Protein AF-A0A353Y6I5-F1 (afdb_monomer_lite)

Secondary structure (DSSP, 8-state):
-PPP-HHHHHHHHHHHTTS---TT-EE--PPPSS-GGGS-HHHHHHHHH-SEEEES-HHHHHHHHHHHT----GGGEEE--TTTHHHHHHHHHHHHHTT--EE-

pLDDT: mean 94.0, std 7.86, range [47.88, 98.5]

Radius of gyration: 13.78 Å; chains: 1; bounding box: 33×27×36 Å

Structure (mmCIF, N/CA/C/O backbone):
data_AF-A0A353Y6I5-F1
#
_entry.id   AF-A0A353Y6I5-F1
#
loop_
_atom_site.group_PDB
_atom_site.id
_atom_site.type_symbol
_atom_site.label_atom_id
_atom_site.label_alt_id
_atom_site.label_comp_id
_atom_site.label_asym_id
_atom_site.label_entity_id
_atom_site.label_seq_id
_atom_site.pdbx_PDB_ins_code
_atom_site.Cartn_x
_atom_site.Cartn_y
_atom_site.Cartn_z
_atom_site.occupancy
_atom_site.B_iso_or_equiv
_atom_site.auth_seq_id
_atom_site.auth_comp_id
_atom_site.auth_asym_id
_atom_site.auth_atom_id
_atom_site.pdbx_PDB_model_num
ATOM 1 N N . MET A 1 1 ? 16.138 13.515 -16.582 1.00 47.88 1 MET A N 1
ATOM 2 C CA . MET A 1 1 ? 15.320 12.495 -17.272 1.00 47.88 1 MET A CA 1
ATOM 3 C C . MET A 1 1 ? 14.402 11.893 -16.223 1.00 47.88 1 MET A C 1
ATOM 5 O O . MET A 1 1 ? 14.922 11.247 -15.325 1.00 47.88 1 MET A O 1
ATOM 9 N N . ASN A 1 2 ? 13.093 12.158 -16.258 1.00 57.12 2 ASN A N 1
ATOM 10 C CA . ASN A 1 2 ? 12.168 11.391 -15.417 1.00 57.12 2 ASN A CA 1
ATOM 11 C C . ASN A 1 2 ? 12.052 9.998 -16.033 1.00 57.12 2 ASN A C 1
ATOM 13 O O . ASN A 1 2 ? 11.678 9.880 -17.199 1.00 57.12 2 ASN A O 1
ATOM 17 N N . ALA A 1 3 ? 12.422 8.963 -15.281 1.00 67.06 3 ALA A N 1
ATOM 18 C CA . ALA A 1 3 ? 12.146 7.594 -15.687 1.00 67.06 3 ALA A CA 1
ATOM 19 C C . ALA A 1 3 ? 10.622 7.411 -15.756 1.00 67.06 3 ALA A C 1
ATOM 21 O O . ALA A 1 3 ? 9.912 7.757 -14.814 1.00 67.06 3 ALA A O 1
ATOM 22 N N . SER A 1 4 ? 10.120 6.914 -16.886 1.00 85.88 4 SER A N 1
ATOM 23 C CA . SER A 1 4 ? 8.712 6.541 -17.012 1.00 85.88 4 SER A CA 1
ATOM 24 C C . SER A 1 4 ? 8.523 5.138 -16.449 1.00 85.88 4 SER A C 1
ATOM 26 O O . SER A 1 4 ? 9.132 4.191 -16.944 1.00 85.88 4 SER A O 1
ATOM 28 N N . TYR A 1 5 ? 7.661 4.997 -15.443 1.00 93.19 5 TYR A N 1
ATOM 29 C CA . TYR A 1 5 ? 7.290 3.699 -14.873 1.00 93.19 5 TYR A CA 1
ATOM 30 C C . TYR A 1 5 ? 6.094 3.050 -15.582 1.00 93.19 5 TYR A C 1
ATOM 32 O O . TYR A 1 5 ? 5.624 2.008 -15.140 1.00 93.19 5 TYR A O 1
ATOM 40 N N . ALA A 1 6 ? 5.625 3.596 -16.711 1.00 93.00 6 ALA A N 1
ATOM 41 C CA . ALA A 1 6 ? 4.464 3.069 -17.434 1.00 93.00 6 ALA A CA 1
ATOM 42 C C . ALA A 1 6 ? 4.592 1.570 -17.772 1.00 93.00 6 ALA A C 1
ATOM 44 O O . ALA A 1 6 ? 3.673 0.798 -17.504 1.00 93.00 6 ALA A O 1
ATOM 45 N N . SER A 1 7 ? 5.752 1.130 -18.276 1.00 95.25 7 SER A N 1
ATOM 46 C CA . SER A 1 7 ? 5.997 -0.293 -18.558 1.00 95.25 7 SER A CA 1
ATOM 47 C C . SER A 1 7 ? 6.008 -1.151 -17.290 1.00 95.25 7 SER A C 1
ATOM 49 O O . SER A 1 7 ? 5.561 -2.293 -17.320 1.00 95.25 7 SER A O 1
ATOM 51 N N . ALA A 1 8 ? 6.486 -0.607 -16.166 1.00 95.81 8 ALA A N 1
ATOM 52 C CA . ALA A 1 8 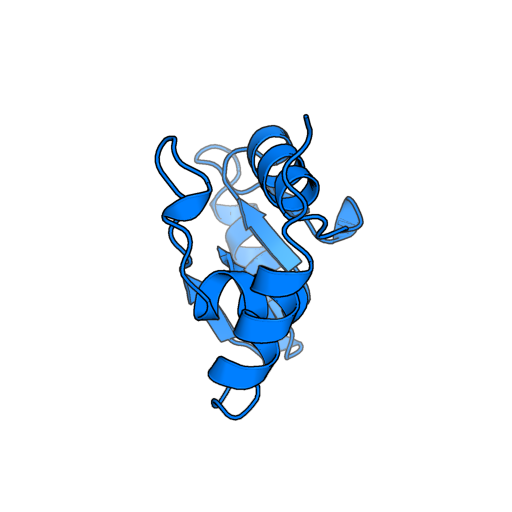? 6.473 -1.305 -14.884 1.00 95.81 8 ALA A CA 1
ATOM 53 C C . ALA A 1 8 ? 5.049 -1.434 -14.323 1.00 95.81 8 ALA A C 1
ATOM 55 O O . ALA A 1 8 ? 4.709 -2.480 -13.782 1.00 95.81 8 ALA A O 1
ATOM 56 N N . LEU A 1 9 ? 4.197 -0.415 -14.490 1.00 96.50 9 LEU A N 1
ATOM 57 C CA . LEU A 1 9 ? 2.784 -0.476 -14.103 1.00 96.50 9 LEU A CA 1
ATOM 58 C C . LEU A 1 9 ? 2.007 -1.496 -14.949 1.00 96.50 9 LEU A C 1
ATOM 60 O O . LEU A 1 9 ? 1.205 -2.248 -14.398 1.00 96.50 9 LEU A O 1
ATOM 64 N N . ALA A 1 10 ? 2.277 -1.565 -16.257 1.00 96.88 10 ALA A N 1
ATOM 65 C CA . ALA A 1 10 ? 1.704 -2.588 -17.133 1.00 96.88 10 ALA A CA 1
ATOM 66 C C . ALA A 1 10 ? 2.152 -3.997 -16.710 1.00 96.88 10 ALA A C 1
ATOM 68 O O . ALA A 1 10 ? 1.316 -4.860 -16.457 1.00 96.88 10 ALA A O 1
ATOM 69 N N . ALA A 1 11 ? 3.458 -4.199 -16.503 1.00 97.88 11 ALA A N 1
ATOM 70 C CA . ALA A 1 11 ? 3.989 -5.469 -16.010 1.00 97.88 11 ALA A CA 1
ATOM 71 C C . ALA A 1 11 ? 3.425 -5.847 -14.628 1.00 97.88 11 ALA A C 1
ATOM 73 O O . ALA A 1 11 ? 3.181 -7.019 -14.352 1.00 97.88 11 ALA A O 1
ATOM 74 N N . ALA A 1 12 ? 3.196 -4.861 -13.757 1.00 98.00 12 ALA A N 1
ATOM 75 C CA . ALA A 1 12 ? 2.566 -5.065 -12.461 1.00 98.00 12 ALA A CA 1
ATOM 76 C C . ALA A 1 12 ? 1.124 -5.559 -12.599 1.00 98.00 12 ALA A C 1
ATOM 78 O O . ALA A 1 12 ? 0.730 -6.484 -11.890 1.00 98.00 12 ALA A O 1
ATOM 79 N N . HIS A 1 13 ? 0.353 -4.981 -13.522 1.00 97.62 13 HIS A N 1
ATOM 80 C CA . HIS A 1 13 ? -0.982 -5.469 -13.845 1.00 97.62 13 HIS A CA 1
ATOM 81 C C . HIS A 1 13 ? -0.934 -6.912 -14.359 1.00 97.62 13 HIS A C 1
ATOM 83 O O . HIS A 1 13 ? -1.559 -7.781 -13.757 1.00 97.62 13 HIS A O 1
ATOM 89 N N . ASP A 1 14 ? -0.132 -7.192 -15.385 1.00 98.19 14 ASP A N 1
ATOM 90 C CA . ASP A 1 14 ? -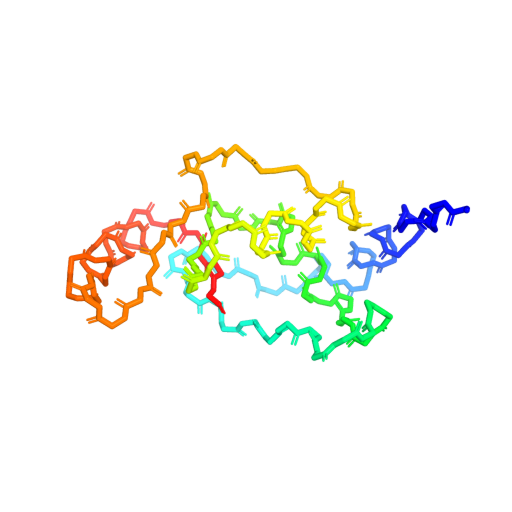0.057 -8.520 -16.005 1.00 98.19 14 ASP A CA 1
ATOM 91 C C . ASP A 1 14 ? 0.375 -9.611 -15.012 1.00 98.19 14 ASP A C 1
ATOM 93 O O . ASP A 1 14 ? -0.164 -10.718 -15.011 1.00 98.19 14 ASP A O 1
ATOM 97 N N . ALA A 1 15 ? 1.330 -9.302 -14.130 1.00 98.12 1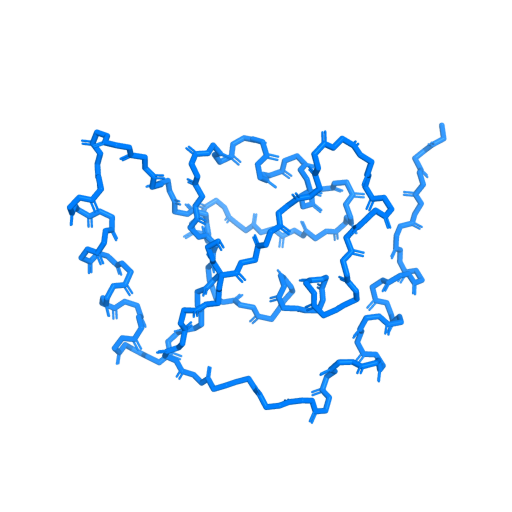5 ALA A N 1
ATOM 98 C CA . ALA A 1 15 ? 1.861 -10.262 -13.167 1.00 98.12 15 ALA A CA 1
ATOM 99 C C . ALA A 1 15 ? 0.949 -10.492 -11.950 1.00 98.12 15 ALA A C 1
ATOM 101 O O . ALA A 1 15 ? 1.023 -11.550 -11.318 1.00 98.12 15 ALA A O 1
ATOM 102 N N . ALA A 1 16 ? 0.145 -9.496 -11.562 1.00 98.19 16 ALA A N 1
ATOM 103 C CA . ALA A 1 16 ? -0.513 -9.494 -10.258 1.00 98.19 16 ALA A CA 1
ATOM 104 C C . ALA A 1 16 ? -2.046 -9.417 -10.310 1.00 98.19 16 ALA A C 1
ATOM 106 O O . ALA A 1 16 ? -2.675 -9.892 -9.371 1.00 98.19 16 ALA A O 1
ATOM 107 N N . ALA A 1 17 ? -2.665 -8.927 -11.389 1.00 97.12 17 ALA A N 1
ATOM 108 C CA . ALA A 1 17 ? -4.112 -8.673 -11.443 1.00 97.12 17 ALA A CA 1
ATOM 109 C C . ALA A 1 17 ? -4.992 -9.918 -11.235 1.00 97.12 17 ALA A C 1
ATOM 111 O O . ALA A 1 17 ? -6.112 -9.803 -10.745 1.00 97.12 17 ALA A O 1
ATOM 112 N N . ALA A 1 18 ? -4.491 -11.110 -11.574 1.00 97.44 18 ALA A N 1
ATOM 113 C CA . ALA A 1 18 ? -5.212 -12.370 -11.377 1.00 97.44 18 ALA A CA 1
ATOM 114 C C . ALA A 1 18 ? -5.171 -12.894 -9.926 1.00 97.44 18 ALA A C 1
ATOM 116 O O . ALA A 1 18 ? -5.815 -13.897 -9.614 1.00 97.44 18 ALA A O 1
ATOM 117 N N . GLN A 1 19 ? -4.395 -12.264 -9.037 1.00 97.12 19 GLN A N 1
ATOM 118 C CA . GLN A 1 19 ? -4.315 -12.665 -7.633 1.00 97.12 19 GLN A CA 1
ATOM 119 C C . GLN A 1 19 ? -5.593 -12.286 -6.871 1.00 97.12 19 GLN A C 1
ATOM 121 O O . GLN A 1 19 ? -6.383 -11.438 -7.284 1.00 97.12 19 GLN A O 1
ATOM 126 N N . HIS A 1 20 ? -5.802 -12.920 -5.717 1.00 97.38 20 HIS A N 1
ATOM 127 C CA . HIS A 1 20 ? -6.952 -12.623 -4.873 1.00 97.38 20 HIS A CA 1
ATOM 128 C C . HIS A 1 20 ? -6.706 -11.374 -4.012 1.00 97.38 20 HIS A C 1
ATOM 130 O O . HIS A 1 20 ? -5.862 -11.386 -3.114 1.00 97.38 20 HIS A O 1
ATOM 136 N N . TYR A 1 21 ? -7.488 -10.318 -4.258 1.00 97.50 21 TYR A N 1
ATOM 1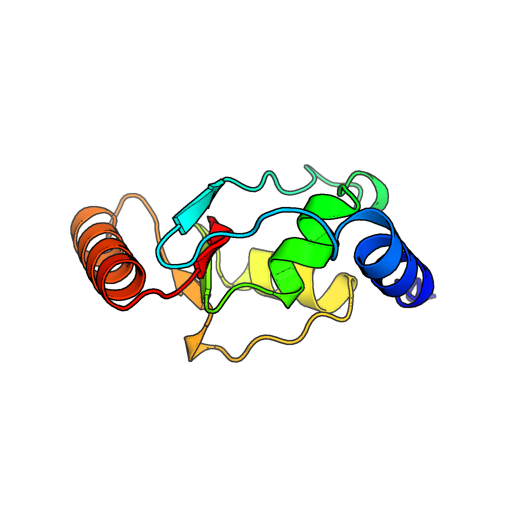37 C CA . TYR A 1 21 ? -7.480 -9.074 -3.484 1.00 97.50 21 TYR A CA 1
ATOM 138 C C . TYR A 1 21 ? -8.819 -8.863 -2.759 1.00 97.50 21 TYR A C 1
ATOM 140 O O . TYR A 1 21 ? -9.695 -8.152 -3.280 1.00 97.50 21 TYR A O 1
ATOM 148 N N . PRO A 1 22 ? -9.013 -9.500 -1.587 1.00 97.62 22 PRO A N 1
ATOM 149 C CA . PRO A 1 22 ? -10.262 -9.394 -0.843 1.00 97.62 22 PRO A CA 1
ATOM 150 C C . PRO A 1 22 ? -10.607 -7.938 -0.518 1.00 97.62 22 PRO A C 1
ATOM 152 O O . PRO A 1 22 ? -9.742 -7.105 -0.258 1.00 97.62 22 PRO A O 1
ATOM 155 N N . GLN A 1 23 ? -11.898 -7.635 -0.571 1.00 97.31 23 GLN A N 1
ATOM 156 C CA . GLN A 1 23 ? -12.449 -6.386 -0.056 1.00 97.31 23 GLN A CA 1
ATOM 157 C C . GLN A 1 23 ? -12.408 -6.374 1.475 1.00 97.31 23 GLN A C 1
ATOM 159 O O . GLN A 1 23 ? -12.353 -7.433 2.100 1.00 97.31 23 GLN A O 1
ATOM 164 N N . GLY A 1 24 ? -12.413 -5.182 2.071 1.00 97.75 24 GLY A N 1
ATOM 165 C CA . GLY A 1 24 ? -12.332 -5.024 3.526 1.00 97.75 24 GLY A CA 1
ATOM 166 C C . GLY A 1 24 ? -11.008 -5.501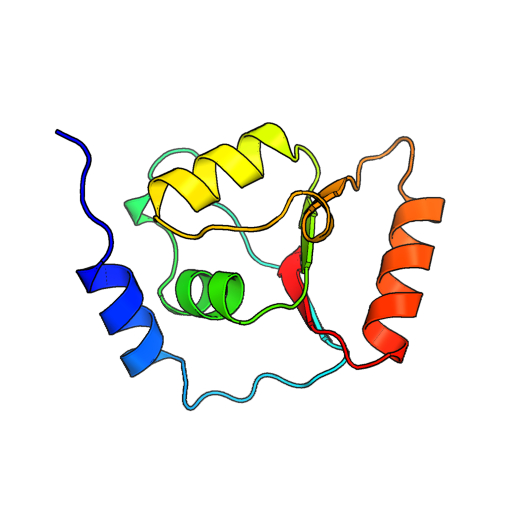 4.126 1.00 97.75 24 GLY A C 1
ATOM 167 O O . GLY A 1 24 ? -10.967 -5.935 5.276 1.00 97.75 24 GLY A O 1
ATOM 168 N N . ALA A 1 25 ? -9.930 -5.471 3.338 1.00 98.12 25 ALA A N 1
ATOM 169 C CA . ALA A 1 25 ? -8.615 -5.961 3.730 1.00 98.12 25 ALA A CA 1
ATOM 170 C C . ALA A 1 25 ? -7.606 -4.821 3.901 1.00 98.12 25 ALA A C 1
ATOM 172 O O . ALA A 1 25 ? -7.540 -3.895 3.085 1.00 98.12 25 ALA A O 1
ATOM 173 N N . LEU A 1 26 ? -6.796 -4.937 4.957 1.00 98.19 26 LEU A N 1
ATOM 174 C CA . LEU A 1 26 ? -5.617 -4.112 5.182 1.00 98.19 26 LEU A CA 1
ATOM 175 C C . LEU A 1 26 ? -4.399 -4.810 4.579 1.00 98.19 26 LEU A C 1
ATOM 177 O O . LEU A 1 26 ? -4.045 -5.922 4.975 1.00 98.19 26 LEU A O 1
ATOM 181 N N . TYR A 1 27 ? -3.747 -4.146 3.638 1.00 98.50 27 TYR A N 1
ATOM 182 C CA . TYR A 1 27 ? -2.526 -4.626 3.017 1.00 98.50 27 TYR A CA 1
ATOM 183 C C . TYR A 1 27 ? -1.334 -3.865 3.569 1.00 98.50 27 TYR A C 1
ATOM 185 O O . TYR A 1 27 ? -1.219 -2.670 3.333 1.00 98.50 27 TYR A O 1
ATOM 193 N N . VAL A 1 28 ? -0.428 -4.568 4.241 1.00 97.75 28 VAL A N 1
ATOM 194 C CA . VAL A 1 28 ? 0.839 -3.983 4.691 1.00 97.75 28 VAL A CA 1
ATOM 195 C C . VAL A 1 28 ? 1.836 -4.014 3.533 1.00 97.75 28 VAL A C 1
ATOM 197 O O . VAL A 1 28 ? 2.166 -5.090 3.022 1.00 97.75 28 VAL A O 1
ATOM 200 N N . VAL A 1 29 ? 2.287 -2.842 3.092 1.00 97.31 29 VAL A N 1
ATOM 201 C CA . VAL A 1 29 ? 3.116 -2.647 1.902 1.00 97.31 29 VAL A CA 1
ATOM 202 C C . VAL A 1 29 ? 4.381 -1.888 2.276 1.00 97.31 29 VAL A C 1
ATOM 204 O O . VAL A 1 29 ? 4.360 -0.701 2.570 1.00 97.31 29 VAL A O 1
ATOM 207 N N . ALA A 1 30 ? 5.524 -2.564 2.192 1.00 96.19 30 ALA A N 1
ATOM 208 C CA . ALA A 1 30 ? 6.806 -1.899 2.382 1.00 96.19 30 ALA A CA 1
ATOM 209 C C . ALA A 1 30 ? 7.096 -0.908 1.241 1.00 96.19 30 ALA A C 1
ATOM 211 O O . ALA A 1 30 ? 6.940 -1.235 0.058 1.00 96.19 30 ALA A O 1
ATOM 212 N N . THR A 1 31 ? 7.587 0.279 1.596 1.00 94.69 31 THR A N 1
ATOM 213 C CA . THR A 1 31 ? 8.134 1.256 0.649 1.00 94.69 31 THR A CA 1
ATOM 214 C C . THR A 1 31 ? 9.647 1.077 0.498 1.00 94.69 31 THR A C 1
ATOM 216 O O . THR A 1 31 ? 10.321 0.732 1.472 1.00 94.69 31 THR A O 1
ATOM 219 N N . PRO A 1 32 ? 10.224 1.349 -0.685 1.00 96.00 32 PRO A N 1
ATOM 220 C CA . PRO A 1 32 ? 11.674 1.346 -0.845 1.00 96.00 32 PRO A CA 1
ATOM 221 C C . PRO A 1 32 ? 12.375 2.349 0.078 1.00 96.00 32 PRO A C 1
ATOM 223 O O . PRO A 1 32 ? 11.908 3.472 0.248 1.00 96.00 32 PRO A O 1
ATOM 226 N N . ILE A 1 33 ? 13.546 1.982 0.603 1.00 93.88 33 ILE A N 1
ATOM 227 C CA . ILE A 1 33 ? 14.356 2.829 1.503 1.00 93.88 33 ILE A CA 1
ATOM 228 C C . ILE A 1 33 ? 15.279 3.817 0.761 1.00 93.88 33 ILE A C 1
ATOM 230 O O . ILE A 1 33 ? 16.181 4.402 1.356 1.00 93.88 33 ILE A O 1
ATOM 234 N N . GLY A 1 34 ? 15.078 3.997 -0.548 1.00 92.19 34 GLY A N 1
ATOM 235 C CA . GLY A 1 34 ? 15.809 4.984 -1.348 1.00 92.19 34 GLY A CA 1
ATOM 236 C C . GLY A 1 34 ? 15.728 4.749 -2.854 1.00 92.19 34 GLY A C 1
ATOM 237 O O . GLY A 1 34 ? 15.497 5.689 -3.610 1.00 92.19 34 GLY A O 1
ATOM 238 N N . ASN A 1 35 ? 15.876 3.501 -3.304 1.00 94.75 35 ASN A N 1
ATOM 239 C CA . ASN A 1 35 ? 15.830 3.174 -4.725 1.00 94.75 35 ASN A CA 1
ATOM 240 C C . ASN A 1 35 ? 14.417 2.761 -5.155 1.00 94.75 35 ASN A C 1
ATOM 242 O O . ASN A 1 35 ? 13.919 1.706 -4.777 1.00 94.75 35 ASN A O 1
ATOM 246 N N . LEU A 1 36 ? 13.784 3.572 -6.002 1.00 95.06 36 LEU A N 1
ATOM 247 C CA . LEU A 1 36 ? 12.440 3.305 -6.526 1.00 95.06 36 LEU A CA 1
ATOM 248 C C . LEU A 1 36 ? 12.339 1.980 -7.307 1.00 95.06 36 LEU A C 1
ATOM 250 O O . LEU A 1 36 ? 11.268 1.394 -7.397 1.00 95.06 36 LEU A O 1
ATOM 254 N N . ALA A 1 37 ? 13.441 1.463 -7.852 1.00 94.69 37 ALA A N 1
ATOM 255 C CA . ALA A 1 37 ? 13.419 0.175 -8.544 1.00 94.69 37 ALA A CA 1
ATOM 256 C C . ALA A 1 37 ? 13.241 -1.032 -7.599 1.00 94.69 37 ALA A C 1
ATOM 258 O O . ALA A 1 37 ? 12.952 -2.125 -8.080 1.00 94.69 37 ALA A O 1
ATOM 259 N N . ASP A 1 38 ? 13.374 -0.850 -6.280 1.00 96.94 38 ASP A N 1
ATOM 260 C CA . ASP A 1 38 ? 13.234 -1.936 -5.301 1.00 96.94 38 ASP A CA 1
ATOM 261 C C . ASP A 1 38 ? 11.759 -2.265 -4.994 1.00 96.94 38 ASP A C 1
ATOM 263 O O . ASP A 1 38 ? 11.463 -3.221 -4.272 1.00 96.94 38 ASP A O 1
ATOM 267 N N . ILE A 1 39 ? 10.808 -1.482 -5.519 1.00 97.31 39 ILE A N 1
ATOM 268 C CA . ILE A 1 39 ? 9.385 -1.766 -5.337 1.00 97.31 39 ILE A CA 1
ATOM 269 C C . ILE A 1 39 ? 8.983 -3.049 -6.071 1.00 97.31 39 ILE A C 1
ATOM 271 O O . ILE A 1 39 ? 9.404 -3.326 -7.194 1.00 97.31 39 ILE A O 1
ATOM 275 N N . THR A 1 40 ? 8.107 -3.837 -5.452 1.00 97.81 40 THR A N 1
ATOM 276 C CA . THR A 1 40 ? 7.606 -5.065 -6.079 1.00 97.81 40 THR A CA 1
ATOM 277 C C . THR A 1 40 ? 6.487 -4.771 -7.081 1.00 97.81 40 THR A C 1
ATOM 279 O O . THR A 1 40 ? 5.685 -3.853 -6.894 1.00 97.81 40 THR A O 1
ATOM 282 N N . LEU A 1 41 ? 6.354 -5.622 -8.104 1.00 97.81 41 LEU A N 1
ATOM 283 C CA . LEU A 1 41 ? 5.231 -5.569 -9.052 1.00 97.81 41 LEU A CA 1
ATOM 284 C C . LEU A 1 41 ? 3.872 -5.652 -8.340 1.00 97.81 41 LEU A C 1
ATOM 286 O O . LEU A 1 41 ? 2.944 -4.914 -8.659 1.00 97.81 41 LEU A O 1
ATOM 290 N N . ARG A 1 42 ? 3.761 -6.502 -7.314 1.00 98.25 42 ARG A N 1
ATOM 291 C CA . ARG A 1 42 ? 2.530 -6.632 -6.527 1.00 98.25 42 ARG A CA 1
ATOM 292 C C . ARG A 1 42 ? 2.205 -5.355 -5.750 1.00 98.25 42 ARG A C 1
ATOM 294 O O . ARG A 1 42 ? 1.034 -4.998 -5.682 1.00 98.25 42 ARG A O 1
ATOM 301 N N . ALA A 1 43 ? 3.202 -4.671 -5.186 1.00 98.19 43 ALA A N 1
ATOM 302 C CA . ALA A 1 43 ? 2.993 -3.390 -4.514 1.00 98.19 43 ALA A CA 1
ATOM 303 C C . ALA A 1 43 ? 2.508 -2.320 -5.503 1.00 98.19 43 ALA A C 1
ATOM 305 O O . ALA A 1 43 ? 1.517 -1.653 -5.227 1.00 98.19 43 ALA A O 1
ATOM 306 N N . LEU A 1 44 ? 3.125 -2.217 -6.686 1.00 97.56 44 LEU A N 1
ATOM 307 C CA . LEU A 1 44 ? 2.682 -1.290 -7.735 1.00 97.56 44 LEU A CA 1
ATOM 308 C C . LEU A 1 44 ? 1.243 -1.550 -8.190 1.00 97.56 44 LEU A C 1
ATOM 310 O O . LEU A 1 44 ? 0.481 -0.603 -8.380 1.00 97.56 44 LEU A O 1
ATOM 314 N N . HIS A 1 45 ? 0.859 -2.816 -8.362 1.00 97.94 45 HIS A N 1
ATOM 315 C CA . HIS A 1 45 ? -0.516 -3.166 -8.710 1.00 97.94 45 HIS A CA 1
ATOM 316 C C . HIS A 1 45 ? -1.486 -2.810 -7.577 1.00 97.94 45 HIS A C 1
ATOM 318 O O . HIS A 1 45 ? -2.496 -2.142 -7.791 1.00 97.94 45 HIS A O 1
ATOM 324 N N . LEU A 1 46 ? -1.151 -3.202 -6.349 1.00 97.81 46 LEU A N 1
ATOM 325 C CA . LEU A 1 46 ? -1.982 -2.957 -5.179 1.00 97.81 46 LEU A CA 1
ATOM 326 C C . LEU A 1 46 ? -2.191 -1.456 -4.921 1.00 97.81 46 LEU A C 1
ATOM 328 O O . LEU A 1 46 ? -3.318 -1.033 -4.685 1.00 97.81 46 LEU A O 1
ATOM 332 N N . LEU A 1 47 ? -1.144 -0.635 -5.038 1.00 96.81 47 LEU A N 1
ATOM 333 C CA . LEU A 1 47 ? -1.219 0.820 -4.865 1.00 96.81 47 LEU A CA 1
ATOM 334 C C . LEU A 1 47 ? -2.057 1.522 -5.943 1.00 96.81 47 LEU A C 1
ATOM 336 O O . LEU A 1 47 ? -2.446 2.669 -5.730 1.00 96.81 47 LEU A O 1
ATOM 340 N N . GLN A 1 48 ? -2.381 0.858 -7.058 1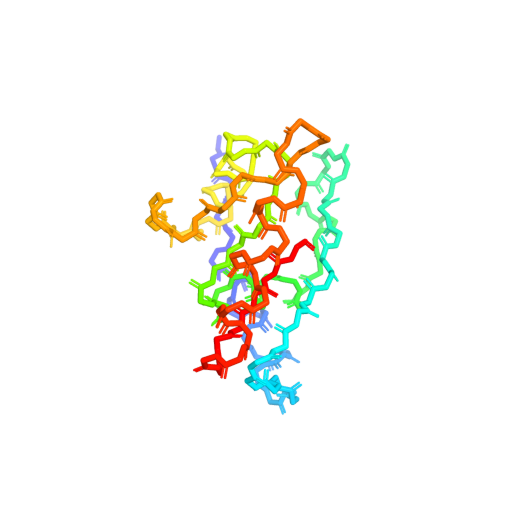.00 95.38 48 GLN A N 1
ATOM 341 C CA . GLN A 1 48 ? -3.376 1.313 -8.043 1.00 95.38 48 GLN A CA 1
ATOM 342 C C . GLN A 1 48 ? -4.790 0.799 -7.726 1.00 95.38 48 GLN A C 1
ATOM 344 O O . GLN A 1 48 ? -5.769 1.463 -8.050 1.00 95.38 48 GLN A O 1
ATOM 349 N N . LEU A 1 49 ? -4.899 -0.357 -7.067 1.00 96.12 49 LEU A N 1
ATOM 350 C CA . LEU A 1 49 ? -6.162 -1.041 -6.778 1.00 96.12 49 LEU A CA 1
ATOM 351 C C . LEU A 1 49 ? -6.877 -0.538 -5.515 1.00 96.12 49 LEU A C 1
ATOM 353 O O . LEU A 1 49 ? -8.103 -0.527 -5.484 1.00 96.12 49 LEU A O 1
ATOM 357 N N . VAL A 1 50 ? -6.139 -0.186 -4.457 1.00 97.69 50 VAL A N 1
ATOM 358 C CA . VAL A 1 50 ? -6.734 0.143 -3.146 1.00 97.69 50 VAL A CA 1
ATOM 359 C C . VAL A 1 50 ? -7.602 1.402 -3.173 1.00 97.69 50 VAL A C 1
ATOM 361 O O . VAL A 1 50 ? -7.397 2.294 -3.997 1.00 97.69 50 VAL A O 1
ATOM 364 N N . ASP A 1 51 ? -8.542 1.494 -2.236 1.00 97.38 51 ASP A N 1
ATOM 365 C CA . ASP A 1 51 ? -9.463 2.625 -2.091 1.00 97.38 51 ASP A CA 1
ATOM 366 C C . ASP A 1 51 ? -8.865 3.757 -1.235 1.00 97.38 51 ASP A C 1
ATOM 368 O O . ASP A 1 51 ? -9.244 4.917 -1.391 1.00 97.38 51 ASP A O 1
ATOM 372 N N . ALA A 1 52 ? -7.931 3.445 -0.327 1.00 97.19 52 ALA A N 1
ATOM 373 C CA . ALA A 1 52 ? -7.045 4.431 0.302 1.00 97.19 52 ALA A CA 1
ATOM 374 C C . ALA A 1 52 ? -5.690 3.844 0.682 1.00 97.19 52 ALA A C 1
ATOM 376 O O . ALA A 1 52 ? -5.481 2.630 0.704 1.00 97.19 52 ALA A O 1
ATOM 377 N N . ILE A 1 53 ? -4.788 4.757 1.021 1.00 97.88 53 ILE A N 1
ATOM 378 C CA . ILE A 1 53 ? -3.460 4.490 1.544 1.00 97.88 53 ILE A CA 1
ATOM 379 C C . ILE A 1 53 ? -3.347 5.227 2.879 1.00 97.88 53 ILE A C 1
ATOM 381 O O . ILE A 1 53 ? -3.455 6.452 2.923 1.00 97.88 53 ILE A O 1
ATOM 385 N N . ALA A 1 54 ? -3.161 4.486 3.962 1.00 97.44 54 ALA A N 1
ATOM 386 C CA . ALA A 1 54 ? -2.755 5.029 5.245 1.00 97.44 54 ALA A CA 1
ATOM 387 C C . ALA A 1 54 ? -1.225 5.094 5.297 1.00 97.44 54 ALA A C 1
ATOM 389 O O . ALA A 1 54 ? -0.561 4.174 4.842 1.00 97.44 54 ALA A O 1
ATOM 390 N N . CYS A 1 55 ? -0.651 6.183 5.802 1.00 96.06 55 CYS A N 1
ATOM 391 C CA . CYS A 1 55 ? 0.801 6.358 5.826 1.00 96.06 55 CYS A CA 1
ATOM 392 C C . CYS A 1 55 ? 1.245 7.361 6.896 1.00 96.06 55 CYS A C 1
ATOM 394 O O . CYS A 1 55 ? 0.510 8.300 7.212 1.00 96.06 55 CYS A O 1
ATOM 396 N N . GLU A 1 56 ? 2.478 7.214 7.385 1.00 94.69 56 GLU A N 1
ATOM 397 C CA . GLU A 1 56 ? 3.056 8.104 8.403 1.00 94.69 56 GLU A CA 1
ATOM 398 C C . GLU A 1 56 ? 3.309 9.528 7.891 1.00 94.69 56 GLU A C 1
ATOM 400 O O . GLU A 1 56 ? 2.946 10.500 8.554 1.00 94.69 56 GLU A O 1
ATOM 405 N N . ASP A 1 57 ? 3.884 9.668 6.690 1.00 93.69 57 ASP A N 1
ATOM 406 C CA . ASP A 1 57 ? 4.073 10.960 6.021 1.00 93.69 57 ASP A CA 1
ATOM 407 C C . ASP A 1 57 ? 3.367 10.957 4.656 1.00 93.69 57 ASP A C 1
ATOM 409 O O . ASP A 1 57 ? 3.787 10.311 3.687 1.00 93.69 57 ASP A O 1
ATOM 413 N N . THR A 1 58 ? 2.276 11.721 4.574 1.00 93.81 58 THR A N 1
ATOM 414 C CA . THR A 1 58 ? 1.459 11.858 3.363 1.00 93.81 58 THR A CA 1
ATOM 415 C C . THR A 1 58 ? 2.199 12.561 2.231 1.00 93.81 58 THR A C 1
ATOM 417 O O . THR A 1 58 ? 1.955 12.249 1.068 1.00 93.81 58 THR A O 1
ATOM 420 N N . ARG A 1 59 ? 3.147 13.458 2.529 1.00 93.25 59 ARG A N 1
ATOM 421 C CA . ARG A 1 59 ? 3.945 14.163 1.512 1.00 93.25 59 ARG A CA 1
ATOM 422 C C . ARG A 1 59 ? 4.968 13.223 0.896 1.00 93.25 59 ARG A C 1
ATOM 424 O O . ARG A 1 59 ? 5.131 13.218 -0.323 1.00 93.25 59 ARG A O 1
ATOM 431 N N . HIS A 1 60 ? 5.631 12.416 1.727 1.00 94.25 60 HIS A N 1
ATOM 432 C CA . HIS A 1 60 ? 6.564 11.396 1.249 1.00 94.25 60 HIS A CA 1
ATOM 433 C C . HIS A 1 60 ? 5.841 10.375 0.366 1.00 94.25 60 HIS A C 1
ATOM 435 O O . HIS A 1 60 ? 6.248 10.129 -0.770 1.00 94.25 60 HIS A O 1
ATOM 441 N N . THR A 1 61 ? 4.714 9.855 0.850 1.00 95.62 61 THR A N 1
ATOM 442 C CA . THR A 1 61 ? 3.898 8.884 0.114 1.00 95.62 61 THR A CA 1
ATOM 443 C C . THR A 1 61 ? 3.361 9.475 -1.190 1.00 95.62 61 THR A C 1
ATOM 445 O O . THR A 1 61 ? 3.437 8.836 -2.236 1.00 95.62 61 THR A O 1
ATOM 448 N N . GLN A 1 62 ? 2.902 10.729 -1.187 1.00 94.94 62 GLN A N 1
ATOM 449 C CA . GLN A 1 62 ? 2.462 11.408 -2.407 1.00 94.94 62 GLN A CA 1
ATOM 450 C C . GLN A 1 62 ? 3.603 11.580 -3.422 1.00 94.94 62 GLN A C 1
ATOM 452 O O . GLN A 1 62 ? 3.392 11.387 -4.620 1.00 94.94 62 GLN A O 1
ATOM 457 N N . ALA A 1 63 ? 4.815 11.915 -2.968 1.00 93.38 63 ALA A N 1
ATOM 458 C CA . ALA A 1 63 ? 5.985 12.014 -3.838 1.00 93.38 63 ALA A CA 1
ATOM 459 C C . ALA A 1 63 ? 6.371 10.652 -4.439 1.00 93.38 63 ALA A C 1
ATOM 461 O O . ALA A 1 63 ? 6.650 10.579 -5.637 1.00 93.38 63 ALA A O 1
ATOM 462 N N . LEU A 1 64 ? 6.322 9.580 -3.639 1.00 95.12 64 LEU A N 1
ATOM 463 C CA . LEU A 1 64 ? 6.550 8.203 -4.080 1.00 95.12 64 LEU A CA 1
ATOM 464 C C . LEU A 1 64 ? 5.551 7.791 -5.171 1.00 95.12 64 LEU A C 1
ATOM 466 O O . LEU A 1 64 ? 5.951 7.358 -6.250 1.00 95.12 64 LEU A O 1
ATOM 470 N N . LEU A 1 65 ? 4.252 7.973 -4.919 1.00 95.56 65 LEU A N 1
ATOM 471 C CA . LEU A 1 65 ? 3.189 7.642 -5.872 1.00 95.56 65 LEU A CA 1
ATOM 472 C C . LEU A 1 65 ? 3.345 8.433 -7.175 1.00 95.56 65 LEU A C 1
ATOM 474 O O . LEU A 1 65 ? 3.310 7.855 -8.263 1.00 95.56 65 LEU A O 1
ATOM 478 N N . ARG A 1 66 ? 3.625 9.738 -7.070 1.00 93.88 66 ARG A N 1
ATOM 479 C CA . ARG A 1 66 ? 3.874 10.604 -8.227 1.00 93.88 66 ARG A CA 1
ATOM 480 C C . ARG A 1 66 ? 5.090 10.156 -9.036 1.00 93.88 66 ARG A C 1
ATOM 482 O O . ARG A 1 66 ? 5.042 10.227 -10.261 1.00 93.88 66 ARG A O 1
ATOM 489 N N . ALA A 1 67 ? 6.158 9.688 -8.387 1.00 94.56 67 ALA A N 1
ATOM 490 C CA . ALA A 1 67 ? 7.334 9.171 -9.081 1.00 94.56 67 ALA A CA 1
ATOM 491 C C . ALA A 1 67 ? 7.011 7.929 -9.930 1.00 94.56 67 ALA A C 1
ATOM 493 O O . ALA A 1 67 ? 7.552 7.802 -11.025 1.00 94.56 67 ALA A O 1
ATOM 494 N N . TYR A 1 68 ? 6.086 7.072 -9.483 1.00 95.25 68 TYR A N 1
ATOM 495 C CA . TYR A 1 68 ? 5.583 5.944 -10.279 1.00 95.25 68 TYR A CA 1
ATOM 496 C C . TYR A 1 68 ? 4.491 6.320 -11.287 1.00 95.25 68 TYR A C 1
ATOM 498 O O . TYR A 1 68 ? 4.110 5.477 -12.093 1.00 95.25 68 TYR A O 1
ATOM 506 N N . GLY A 1 69 ? 3.982 7.556 -11.273 1.00 94.12 69 GLY A N 1
ATOM 507 C CA . GLY A 1 69 ? 2.847 7.971 -12.103 1.00 94.12 69 GLY A CA 1
ATOM 508 C C . GLY A 1 69 ? 1.487 7.493 -11.581 1.00 94.12 69 GLY A C 1
ATOM 509 O O . GLY A 1 69 ? 0.535 7.412 -12.351 1.00 94.12 69 GLY A O 1
ATOM 510 N N . ILE A 1 70 ? 1.389 7.165 -10.290 1.00 93.81 70 ILE A N 1
ATOM 511 C CA . ILE A 1 70 ? 0.135 6.811 -9.620 1.00 93.81 70 ILE A CA 1
ATOM 512 C C . ILE A 1 70 ? -0.448 8.086 -9.006 1.00 93.81 70 ILE A C 1
ATOM 514 O O . ILE A 1 70 ? 0.140 8.683 -8.104 1.00 93.81 70 ILE A O 1
ATOM 518 N N . GLU A 1 71 ? -1.617 8.506 -9.480 1.00 90.06 71 GLU A N 1
ATOM 519 C CA . GLU A 1 71 ? -2.322 9.666 -8.936 1.00 90.06 71 GLU A CA 1
ATOM 520 C C . GLU A 1 71 ? -3.373 9.231 -7.915 1.00 90.06 71 GLU A C 1
ATOM 522 O O . GLU A 1 71 ? -4.212 8.369 -8.176 1.00 90.06 71 GLU A O 1
ATOM 527 N N . ARG A 1 72 ? -3.338 9.846 -6.731 1.00 86.69 72 ARG A N 1
ATOM 528 C CA . ARG A 1 72 ? -4.335 9.659 -5.674 1.00 86.69 72 ARG A CA 1
ATOM 529 C C . ARG A 1 72 ? -4.847 11.018 -5.227 1.00 86.69 72 ARG A C 1
ATOM 531 O O . ARG A 1 72 ? -4.066 11.955 -5.052 1.00 86.69 72 ARG A O 1
ATOM 538 N N . SER A 1 73 ? -6.161 11.128 -5.051 1.00 79.12 73 SER A N 1
ATOM 539 C CA . SER A 1 73 ? -6.754 12.318 -4.448 1.00 79.12 73 SER A CA 1
ATOM 540 C C . SER A 1 73 ? -6.294 12.436 -2.992 1.00 79.12 73 SER A C 1
ATOM 542 O O . SER A 1 73 ? -6.046 11.430 -2.330 1.00 79.12 73 SER A O 1
ATOM 544 N N . GLY A 1 74 ? -6.195 13.662 -2.468 1.00 74.06 74 GLY A N 1
ATOM 545 C CA . GLY A 1 74 ? -5.787 13.875 -1.072 1.00 74.06 74 GLY A CA 1
ATOM 546 C C . GLY A 1 74 ? -6.696 13.158 -0.065 1.00 74.06 74 GLY A C 1
ATOM 547 O O . GLY A 1 74 ? -6.217 12.677 0.950 1.00 74.06 74 GLY A O 1
ATOM 548 N N . ALA A 1 75 ? -7.983 12.997 -0.390 1.00 68.62 75 ALA A N 1
ATOM 549 C CA . ALA A 1 75 ? -8.947 12.257 0.428 1.00 68.62 75 ALA A CA 1
ATOM 550 C C . ALA A 1 75 ? -8.682 10.737 0.499 1.00 68.62 75 ALA A C 1
ATOM 552 O O . ALA A 1 75 ? -9.227 10.069 1.372 1.00 68.62 75 ALA A O 1
ATOM 553 N N . ALA A 1 76 ? -7.861 10.190 -0.404 1.00 86.62 76 ALA A N 1
ATOM 554 C CA . ALA A 1 76 ? -7.446 8.788 -0.400 1.00 86.62 76 ALA A CA 1
ATOM 555 C C . ALA A 1 76 ? -6.126 8.549 0.363 1.00 86.62 76 ALA A C 1
ATOM 557 O O . ALA A 1 76 ? -5.683 7.406 0.443 1.00 86.62 76 ALA A O 1
ATOM 558 N N . LEU A 1 77 ? -5.494 9.598 0.909 1.00 95.12 77 LEU A N 1
ATOM 559 C CA . LEU A 1 77 ? -4.312 9.501 1.769 1.00 95.12 77 LEU A CA 1
ATOM 560 C C . LEU A 1 77 ? -4.709 9.784 3.219 1.00 95.12 77 LEU A C 1
ATOM 562 O O . LEU A 1 77 ? -5.141 10.886 3.552 1.00 95.12 77 LEU A O 1
ATOM 566 N N . ILE A 1 78 ? -4.548 8.791 4.085 1.00 95.12 78 ILE A N 1
ATOM 567 C CA . ILE A 1 78 ? -4.892 8.870 5.505 1.00 95.12 78 ILE A CA 1
ATOM 568 C C . ILE A 1 78 ? -3.589 9.016 6.291 1.00 95.12 78 ILE A C 1
ATOM 570 O O . ILE A 1 78 ? -2.746 8.123 6.278 1.00 95.12 78 ILE A O 1
ATOM 574 N N . ALA A 1 79 ? -3.403 10.147 6.970 1.00 94.94 79 ALA A N 1
ATOM 575 C CA . ALA A 1 79 ? -2.254 10.324 7.853 1.00 94.94 79 ALA A CA 1
ATOM 576 C C . ALA A 1 79 ? -2.430 9.448 9.099 1.00 94.94 79 ALA A C 1
ATOM 578 O O . ALA A 1 79 ? -3.400 9.619 9.838 1.00 94.94 79 ALA A O 1
ATOM 579 N N . LEU A 1 80 ? -1.494 8.533 9.339 1.00 93.56 80 LEU A N 1
ATOM 580 C CA . LEU A 1 80 ? -1.470 7.672 10.518 1.00 93.56 80 LEU A CA 1
ATOM 581 C C . LEU A 1 80 ? -0.072 7.725 11.121 1.00 93.56 80 LEU A C 1
ATOM 583 O O . LEU A 1 80 ? 0.862 7.148 10.584 1.00 93.56 80 LEU A O 1
ATOM 587 N N . HIS A 1 81 ? 0.062 8.421 12.241 1.00 91.50 81 HIS A N 1
ATOM 588 C CA . HIS A 1 81 ? 1.303 8.557 12.994 1.00 91.50 81 HIS A CA 1
ATOM 589 C C . HIS A 1 81 ? 1.012 8.464 14.497 1.00 91.50 81 HIS A C 1
ATOM 591 O O . HIS A 1 81 ? -0.128 8.632 14.929 1.00 91.50 81 HIS A O 1
ATOM 597 N N . GLN A 1 82 ? 2.046 8.305 15.324 1.00 89.62 82 GLN A N 1
ATOM 598 C CA . GLN A 1 82 ? 1.919 8.091 16.777 1.00 89.62 82 GLN A CA 1
ATOM 599 C C . GLN A 1 82 ? 0.926 9.026 17.508 1.00 89.62 82 GLN A C 1
ATOM 601 O O . GLN A 1 82 ? 0.275 8.622 18.463 1.00 89.62 82 GLN A O 1
ATOM 606 N N . HIS A 1 83 ? 0.781 10.284 17.070 1.00 90.94 83 HIS A N 1
ATOM 607 C CA . HIS A 1 83 ? -0.084 11.264 17.737 1.00 90.94 83 HIS A CA 1
ATOM 608 C C . HIS A 1 83 ? -1.580 11.123 17.421 1.00 90.94 83 HIS A C 1
ATOM 610 O O . HIS A 1 83 ? -2.393 11.667 18.163 1.00 90.94 83 HIS A O 1
ATOM 616 N N . ASN A 1 84 ? -1.953 10.433 16.340 1.00 93.00 84 ASN A N 1
ATOM 617 C CA . ASN A 1 84 ? -3.347 10.260 15.915 1.00 93.00 84 ASN A CA 1
ATOM 618 C C . ASN A 1 84 ? -3.721 8.786 15.696 1.00 93.00 84 ASN A C 1
ATOM 620 O O . ASN A 1 84 ? -4.766 8.500 15.118 1.00 93.00 84 ASN A O 1
ATOM 624 N N . GLU A 1 85 ? -2.884 7.857 16.164 1.00 94.19 85 GLU A N 1
ATOM 625 C CA . GLU A 1 85 ? -2.997 6.424 15.891 1.00 94.19 85 GLU A CA 1
ATOM 626 C C . GLU A 1 85 ? -4.385 5.869 16.229 1.00 94.19 85 GLU A C 1
ATOM 628 O O . GLU A 1 85 ? -4.988 5.196 15.401 1.00 94.19 85 GLU A O 1
ATOM 633 N N . ALA A 1 86 ? -4.931 6.196 17.404 1.00 94.69 86 ALA A N 1
ATOM 634 C CA . ALA A 1 86 ? -6.234 5.687 17.835 1.00 94.69 86 ALA A CA 1
ATOM 635 C C . ALA A 1 86 ? -7.391 6.163 16.935 1.00 94.69 86 ALA A C 1
ATOM 637 O O . ALA A 1 86 ? -8.271 5.379 16.579 1.00 94.69 86 ALA A O 1
ATOM 638 N N . GLU A 1 87 ? -7.383 7.439 16.547 1.00 94.81 87 GLU A N 1
ATOM 639 C CA . GLU A 1 87 ? -8.404 8.019 15.669 1.00 94.81 87 GLU A CA 1
ATOM 640 C C . GLU A 1 87 ? -8.286 7.459 14.247 1.00 94.81 87 GLU A C 1
ATOM 642 O O . GLU A 1 87 ? -9.272 6.994 13.670 1.00 94.81 87 GLU A O 1
ATOM 647 N N . ALA A 1 88 ? -7.065 7.430 13.707 1.00 94.19 88 ALA A N 1
ATOM 648 C CA . ALA A 1 88 ? -6.785 6.883 12.389 1.00 94.19 88 ALA A CA 1
ATOM 649 C C . ALA A 1 88 ? -7.134 5.389 12.326 1.00 94.19 88 ALA A C 1
ATOM 651 O O . ALA A 1 88 ? -7.815 4.963 11.398 1.00 94.19 88 ALA A O 1
ATOM 652 N N . ALA A 1 89 ? -6.773 4.593 13.336 1.00 95.38 89 ALA A N 1
ATOM 653 C CA . ALA A 1 89 ? -7.135 3.180 13.406 1.00 95.38 89 ALA A CA 1
ATOM 654 C C . ALA A 1 89 ? -8.658 2.979 13.351 1.00 95.38 89 ALA A C 1
ATOM 656 O O . ALA A 1 89 ? -9.138 2.126 12.602 1.00 95.38 89 ALA A O 1
ATOM 657 N N . GLN A 1 90 ? -9.433 3.800 14.067 1.00 96.62 90 GLN A N 1
ATOM 658 C CA . GLN A 1 90 ? -10.894 3.737 14.014 1.00 96.62 90 GLN A CA 1
ATOM 659 C C . GLN A 1 90 ? -11.444 4.098 12.622 1.00 96.62 90 GLN A C 1
ATOM 661 O O . GLN A 1 90 ? -12.389 3.462 12.137 1.00 96.62 90 GLN A O 1
ATOM 666 N N . GLN A 1 91 ? -10.835 5.079 11.949 1.00 95.44 91 GLN A N 1
ATOM 667 C CA . GLN A 1 91 ? -11.161 5.423 10.566 1.00 95.44 91 GLN A CA 1
ATOM 668 C C . GLN A 1 91 ? -10.856 4.259 9.609 1.00 95.44 91 GLN A C 1
ATOM 670 O O . GLN A 1 91 ? -11.706 3.916 8.786 1.00 95.44 91 GLN A O 1
ATOM 675 N N . LEU A 1 92 ? -9.691 3.612 9.737 1.00 96.44 92 LEU A N 1
ATOM 676 C CA . LEU A 1 92 ? -9.333 2.440 8.935 1.00 96.44 92 LEU A CA 1
ATOM 677 C C . LEU A 1 92 ? -10.324 1.296 9.155 1.00 96.44 92 LEU A C 1
ATOM 679 O O . LEU A 1 92 ? -10.830 0.749 8.181 1.00 96.44 92 LEU A O 1
ATOM 683 N N . ILE A 1 93 ? -10.653 0.964 10.407 1.00 97.69 93 ILE A N 1
ATOM 684 C CA . ILE A 1 93 ? -11.623 -0.096 10.727 1.00 97.69 93 ILE A CA 1
ATOM 685 C C . ILE A 1 93 ? -12.971 0.180 10.056 1.00 97.69 93 ILE A C 1
ATOM 687 O O . ILE A 1 93 ? -13.546 -0.724 9.455 1.00 97.69 93 ILE A O 1
ATOM 691 N N . THR A 1 94 ? -13.445 1.426 10.097 1.00 97.75 94 THR A N 1
ATOM 692 C CA . THR A 1 94 ? -14.710 1.823 9.458 1.00 97.75 94 THR A CA 1
ATOM 693 C C . THR A 1 94 ? -14.673 1.592 7.944 1.00 97.75 94 THR A C 1
ATOM 695 O O . THR A 1 94 ? -15.609 1.025 7.382 1.00 97.75 94 THR A O 1
ATOM 698 N N . ARG A 1 95 ? -13.572 1.967 7.278 1.00 97.00 95 ARG A N 1
ATOM 699 C CA . ARG A 1 95 ? -13.373 1.741 5.835 1.00 97.00 95 ARG A CA 1
ATOM 700 C C . ARG A 1 95 ? -13.326 0.251 5.494 1.00 97.00 95 ARG A C 1
ATOM 702 O O . ARG A 1 95 ? -14.009 -0.201 4.579 1.00 97.00 95 ARG A O 1
ATOM 709 N N . LEU A 1 96 ? -12.580 -0.530 6.275 1.00 98.25 96 LEU A N 1
ATOM 710 C CA . LEU A 1 96 ? -12.478 -1.979 6.096 1.00 98.25 96 LEU A CA 1
ATOM 711 C C . LEU A 1 96 ? -13.846 -2.663 6.259 1.00 98.25 96 LEU A C 1
ATOM 713 O O . LEU A 1 96 ? -14.219 -3.502 5.443 1.00 98.25 96 LEU A O 1
ATOM 717 N N . GLN A 1 97 ? -14.636 -2.267 7.261 1.00 98.31 97 GLN A N 1
ATOM 718 C CA . GLN A 1 97 ? -16.002 -2.770 7.463 1.00 98.31 97 GLN A CA 1
ATOM 719 C C . GLN A 1 97 ? -16.954 -2.396 6.318 1.00 98.31 97 GLN A C 1
ATOM 721 O O . GLN A 1 97 ? -17.883 -3.150 6.032 1.00 98.31 97 GLN A O 1
ATOM 726 N N . ALA A 1 98 ? -16.708 -1.278 5.632 1.00 98.00 98 ALA A N 1
ATOM 727 C CA . ALA A 1 98 ? -17.434 -0.884 4.425 1.00 98.00 98 ALA A CA 1
ATOM 728 C C . ALA A 1 98 ? -17.008 -1.667 3.163 1.00 98.00 98 ALA A C 1
ATOM 730 O O . ALA A 1 98 ? -17.547 -1.432 2.084 1.00 98.00 98 ALA A O 1
ATOM 731 N N . GLY A 1 99 ? -16.062 -2.606 3.279 1.00 98.06 99 GLY A N 1
ATOM 732 C CA . GLY A 1 99 ? -15.547 -3.394 2.159 1.00 98.06 99 GLY A CA 1
ATOM 733 C C . GLY A 1 99 ? -14.425 -2.704 1.380 1.00 98.06 99 GLY A C 1
ATOM 734 O O . GLY A 1 99 ? -13.961 -3.235 0.370 1.00 98.06 99 GLY A O 1
ATOM 735 N N . GLU A 1 100 ? -13.932 -1.559 1.845 1.00 98.06 100 GLU A N 1
ATOM 736 C CA . GLU A 1 100 ? -12.836 -0.859 1.182 1.00 98.06 100 GLU A CA 1
ATOM 737 C C . GLU A 1 100 ? -11.497 -1.560 1.435 1.00 98.06 100 GLU A C 1
ATOM 739 O O . GLU A 1 100 ? -11.236 -2.123 2.501 1.00 98.06 100 GLU A O 1
ATOM 744 N N . ARG A 1 101 ? -10.623 -1.524 0.435 1.00 98.12 101 ARG A N 1
ATOM 745 C CA . ARG A 1 101 ? -9.241 -1.989 0.521 1.00 98.12 101 ARG A CA 1
ATOM 746 C C . ARG A 1 101 ? -8.358 -0.834 0.958 1.00 98.12 101 ARG A C 1
ATOM 748 O O . ARG A 1 101 ? -8.382 0.234 0.344 1.00 98.12 101 ARG A O 1
ATOM 755 N N . VAL A 1 102 ? -7.537 -1.064 1.974 1.00 98.12 102 VAL A N 1
ATOM 756 C CA . VAL A 1 102 ? -6.599 -0.060 2.484 1.00 98.12 102 VAL A CA 1
ATOM 757 C C . VAL A 1 102 ? -5.185 -0.609 2.380 1.00 98.12 102 VAL A C 1
ATOM 759 O O . VAL A 1 102 ? -4.934 -1.730 2.814 1.00 98.12 102 VAL A O 1
ATOM 762 N N . ALA A 1 103 ? -4.264 0.158 1.801 1.00 98.06 103 ALA A N 1
ATOM 763 C CA . ALA A 1 103 ? -2.833 -0.102 1.951 1.00 98.06 103 ALA A CA 1
ATOM 764 C C . ALA A 1 103 ? -2.294 0.675 3.157 1.00 98.06 103 ALA A C 1
ATOM 766 O O . ALA A 1 103 ? -2.726 1.803 3.382 1.00 98.06 103 ALA A O 1
ATOM 767 N N . TYR A 1 104 ? -1.367 0.078 3.896 1.00 97.00 104 TYR A N 1
ATOM 768 C CA . TYR A 1 104 ? -0.550 0.731 4.914 1.00 97.00 104 TYR A CA 1
ATOM 769 C C . TYR A 1 104 ? 0.923 0.493 4.610 1.00 97.00 104 TYR A C 1
ATOM 771 O O . TYR A 1 104 ? 1.284 -0.700 4.477 1.00 97.00 104 TYR A O 1
#

Sequence (104 aa):
MNASYASALAAAHDAAAAQHYPQGALYVVATPIGNLADITLRALHLLQLVDAIACEDTRHTQALLRAYGIERSGAALIALHQHNEAEAAQQLITRLQAGERVAY

Foldseek 3Di:
DQDALPVLLVVLCVVAVPDDDFFLDEAEADDDPPDLVPHDSPNSPLLQVFQAEEDQDQVVVCVSCVSNVHDDDPVRYHHDDPVCPVVSVVVSNVRSVVRGYYYD